Protein AF-A0ABD0R6B4-F1 (afdb_monomer)

Foldseek 3Di:
DDDDDDDDPPDPPPPPCPPPPPDPDVQVDDPDDDDWDADPVQFTWFQDPVRDIDTHNDPPDPRD

Secondary structure (DSSP, 8-state):
--PPP--------------------GGG--S------B-TTS-EEEE-TTS-EEEE--SS-TT-

Organism: Cirrhinus mrigala (NCBI:txid683832)

Sequence (64 aa):
ACSVQRALNSSSASTSTSGRHVRSYVHLQGDVRQRKLFSFQKFFLRIGKDGRVNGTKSKDDPYS

Mean predicted aligned error: 15.73 Å

Structure (mmCIF, N/CA/C/O backbone):
data_AF-A0ABD0R6B4-F1
#
_entry.id   AF-A0ABD0R6B4-F1
#
loop_
_atom_site.group_PDB
_atom_site.id
_atom_site.type_symbol
_atom_site.label_atom_id
_atom_site.label_alt_id
_atom_site.label_comp_id
_atom_site.label_asym_id
_atom_site.label_entity_id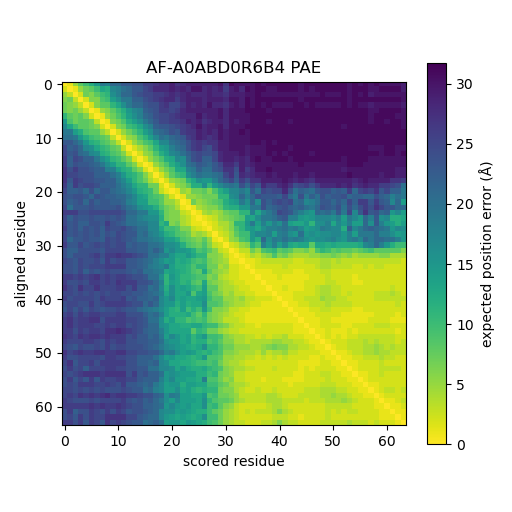
_atom_site.label_seq_id
_atom_site.pdbx_PDB_ins_code
_atom_site.Cartn_x
_atom_site.Cartn_y
_atom_site.Cartn_z
_atom_site.occupancy
_atom_site.B_iso_or_equiv
_atom_site.auth_seq_id
_atom_site.auth_comp_id
_atom_site.auth_asym_id
_atom_site.auth_atom_id
_atom_site.pdbx_PDB_model_num
ATOM 1 N N . ALA A 1 1 ? 18.006 10.141 -57.425 1.00 49.88 1 ALA A N 1
ATOM 2 C CA . ALA A 1 1 ? 19.040 11.149 -57.130 1.00 49.88 1 ALA A CA 1
ATOM 3 C C . ALA A 1 1 ? 18.357 12.422 -56.650 1.00 49.88 1 ALA A C 1
ATOM 5 O O . ALA A 1 1 ? 17.536 12.939 -57.389 1.00 49.88 1 ALA A O 1
ATOM 6 N N . CYS A 1 2 ? 18.641 12.862 -55.422 1.00 42.28 2 CYS A N 1
ATOM 7 C CA . CYS A 1 2 ? 18.605 14.265 -54.992 1.00 42.28 2 CYS A CA 1
ATOM 8 C C . CYS A 1 2 ? 19.197 14.323 -53.577 1.00 42.28 2 CYS A C 1
ATOM 10 O O . CYS A 1 2 ? 18.577 13.895 -52.608 1.00 42.28 2 CYS A O 1
ATOM 12 N N . SER A 1 3 ? 20.452 14.754 -53.503 1.00 46.91 3 SER A N 1
ATOM 13 C CA . SER A 1 3 ? 21.256 14.864 -52.288 1.00 46.91 3 SER A CA 1
ATOM 14 C C . SER A 1 3 ? 20.885 16.142 -51.539 1.00 46.91 3 SER A C 1
ATOM 16 O O . SER A 1 3 ? 20.955 17.219 -52.126 1.00 46.91 3 SER A O 1
ATOM 18 N N . VAL A 1 4 ? 20.536 16.051 -50.253 1.00 55.62 4 VAL A N 1
ATOM 19 C CA . VAL A 1 4 ? 20.344 17.236 -49.401 1.00 55.62 4 VAL A CA 1
ATOM 20 C C . VAL A 1 4 ? 21.581 17.421 -48.527 1.00 55.62 4 VAL A C 1
ATOM 22 O O . VAL A 1 4 ? 22.069 16.492 -47.885 1.00 55.62 4 VAL A O 1
ATOM 25 N N . GLN A 1 5 ? 22.141 18.622 -48.621 1.00 49.22 5 GLN A N 1
ATOM 26 C CA . GLN A 1 5 ? 23.517 18.965 -48.296 1.00 49.22 5 GLN A CA 1
ATOM 27 C C . GLN A 1 5 ? 23.786 19.061 -46.788 1.00 49.22 5 GLN A C 1
ATOM 29 O O . GLN A 1 5 ? 23.004 19.600 -46.008 1.00 49.22 5 GLN A O 1
ATOM 34 N N . ARG A 1 6 ? 24.965 18.563 -46.412 1.00 52.66 6 ARG A N 1
ATOM 35 C CA . ARG A 1 6 ? 25.586 18.642 -45.089 1.00 52.66 6 ARG A CA 1
ATOM 36 C C . ARG A 1 6 ? 25.942 20.096 -44.762 1.00 52.66 6 ARG A C 1
ATOM 38 O O . ARG A 1 6 ? 26.861 20.646 -45.362 1.00 52.66 6 ARG A O 1
ATOM 45 N N . ALA A 1 7 ? 25.262 20.695 -43.788 1.00 50.50 7 ALA A N 1
ATOM 46 C CA . ALA A 1 7 ? 25.684 21.967 -43.209 1.00 50.50 7 ALA A CA 1
ATOM 47 C C . ALA A 1 7 ? 26.880 21.734 -42.267 1.00 50.50 7 ALA A C 1
ATOM 49 O O . ALA A 1 7 ? 26.759 21.077 -41.233 1.00 50.50 7 ALA A O 1
ATOM 50 N N . LEU A 1 8 ? 28.051 22.252 -42.645 1.00 55.31 8 LEU A N 1
ATOM 51 C CA . LEU A 1 8 ? 29.217 22.381 -41.773 1.00 55.31 8 LEU A CA 1
ATOM 52 C C . LEU A 1 8 ? 29.027 23.638 -40.919 1.00 55.31 8 LEU A C 1
ATOM 54 O O . LEU A 1 8 ? 29.281 24.745 -41.382 1.00 55.31 8 LEU A O 1
ATOM 58 N N . ASN A 1 9 ? 28.566 23.474 -39.680 1.00 53.75 9 ASN A N 1
ATOM 59 C CA . ASN A 1 9 ? 28.619 24.546 -38.694 1.00 53.75 9 ASN A CA 1
ATOM 60 C C . ASN A 1 9 ? 29.934 24.430 -37.913 1.00 53.75 9 ASN A C 1
ATOM 62 O O . ASN A 1 9 ? 30.021 23.723 -36.910 1.00 53.75 9 ASN A O 1
ATOM 66 N N . SER A 1 10 ? 30.965 25.110 -38.411 1.00 54.50 10 SER A N 1
ATOM 67 C CA . SER A 1 10 ? 32.239 25.323 -37.724 1.00 54.50 10 SER A CA 1
ATOM 68 C C . SER A 1 10 ? 32.075 26.410 -36.662 1.00 54.50 10 SER A C 1
ATOM 70 O O . SER A 1 10 ? 32.602 27.509 -36.792 1.00 54.50 10 SER A O 1
ATOM 72 N N . SER A 1 11 ? 31.315 26.117 -35.611 1.00 49.91 11 SER A N 1
ATOM 73 C CA . SER A 1 11 ? 31.426 26.840 -34.347 1.00 49.91 11 SER A CA 1
ATOM 74 C C . SER A 1 11 ? 32.109 25.906 -33.364 1.00 49.91 11 SER A C 1
ATOM 76 O O . SER A 1 11 ? 31.575 24.866 -32.984 1.00 49.91 11 SER A O 1
ATOM 78 N N . SER A 1 12 ? 33.328 26.272 -32.985 1.00 57.09 12 SER A N 1
ATOM 79 C CA . SER A 1 12 ? 34.098 25.721 -31.876 1.00 57.09 12 SER A CA 1
ATOM 80 C C . SER A 1 12 ? 33.376 26.007 -30.556 1.00 57.09 12 SER A C 1
ATOM 82 O O . SER A 1 12 ? 33.825 26.778 -29.716 1.00 57.09 12 SER A O 1
ATOM 84 N N . ALA A 1 13 ? 32.217 25.385 -30.375 1.00 54.66 13 ALA A N 1
ATOM 85 C CA . ALA A 1 13 ? 31.576 25.262 -29.090 1.00 54.66 13 ALA A CA 1
ATOM 86 C C . ALA A 1 13 ? 32.147 23.995 -28.461 1.00 54.66 13 ALA A C 1
ATOM 88 O O . ALA A 1 13 ? 31.772 22.876 -28.808 1.00 54.66 13 ALA A O 1
ATOM 89 N N . SER A 1 14 ? 33.078 24.172 -27.531 1.00 54.44 14 SER A N 1
ATOM 90 C CA . SER A 1 14 ? 33.389 23.180 -26.510 1.00 54.44 14 SER A CA 1
ATOM 91 C C . SER A 1 14 ? 32.153 22.983 -25.627 1.00 54.44 14 SER A C 1
ATOM 93 O O . SER A 1 14 ? 32.137 23.309 -24.444 1.00 54.44 14 SER A O 1
ATOM 95 N N . THR A 1 15 ? 31.074 22.443 -26.195 1.00 53.25 15 THR A N 1
ATOM 96 C CA . THR A 1 15 ? 30.014 21.847 -25.404 1.00 53.25 15 THR A CA 1
ATOM 97 C C . THR A 1 15 ? 30.610 20.563 -24.873 1.00 53.25 15 THR A C 1
ATOM 99 O O . THR A 1 15 ? 30.531 19.508 -25.502 1.00 53.25 15 THR A O 1
ATOM 102 N N . SER A 1 16 ? 31.240 20.659 -23.706 1.00 56.69 16 SER A N 1
ATOM 103 C CA . SER A 1 16 ? 31.241 19.564 -22.760 1.00 56.69 16 SER A CA 1
ATOM 104 C C . SER A 1 16 ? 29.774 19.202 -22.548 1.00 56.69 16 SER A C 1
ATOM 106 O O . SER A 1 16 ? 29.091 19.682 -21.645 1.00 56.69 16 SER A O 1
ATOM 108 N N . THR A 1 17 ? 29.245 18.351 -23.427 1.00 57.38 17 THR A N 1
ATOM 109 C CA . THR A 1 17 ? 28.091 17.539 -23.112 1.00 57.38 17 THR A CA 1
ATOM 110 C C . THR A 1 17 ? 28.599 16.632 -22.008 1.00 57.38 17 THR A C 1
ATOM 112 O O . THR A 1 17 ? 29.009 15.499 -22.253 1.00 57.38 17 THR A O 1
ATOM 115 N N . SER A 1 18 ? 28.644 17.170 -20.782 1.00 59.16 18 SER A N 1
ATOM 116 C CA . SER A 1 18 ? 28.429 16.403 -19.571 1.00 59.16 18 SER A CA 1
ATOM 117 C C . SER A 1 18 ? 27.139 15.671 -19.857 1.00 59.16 18 SER A C 1
ATOM 119 O O . SER A 1 18 ? 26.047 16.218 -19.679 1.00 59.16 18 SER A O 1
ATOM 121 N N . GLY A 1 19 ? 27.283 14.492 -20.468 1.00 59.66 19 GLY A N 1
ATOM 122 C CA . GLY A 1 19 ? 26.188 13.602 -20.757 1.00 59.66 19 GLY A CA 1
ATOM 123 C C . GLY A 1 19 ? 25.452 13.518 -19.447 1.00 59.66 19 GLY A C 1
ATOM 124 O O . GLY A 1 19 ? 26.064 13.212 -18.420 1.00 59.66 19 GLY A O 1
ATOM 125 N N . ARG A 1 20 ? 24.183 13.934 -19.441 1.00 69.62 20 ARG A N 1
ATOM 126 C CA . ARG A 1 20 ? 23.364 13.771 -18.250 1.00 69.62 20 ARG A CA 1
ATOM 127 C C . ARG A 1 20 ? 23.416 12.284 -17.970 1.00 69.62 20 ARG A C 1
ATOM 129 O O . ARG A 1 20 ? 22.857 11.505 -18.736 1.00 69.62 20 ARG A O 1
ATOM 136 N N . HIS A 1 21 ? 24.196 11.916 -16.961 1.00 74.69 21 HIS A N 1
ATOM 137 C CA . HIS A 1 21 ? 24.434 10.530 -16.629 1.00 74.69 21 HIS A CA 1
ATOM 138 C C . HIS A 1 21 ? 23.060 9.896 -16.450 1.00 74.69 21 HIS A C 1
ATOM 140 O O . HIS A 1 21 ? 22.275 10.375 -15.623 1.00 74.69 21 HIS A O 1
ATOM 146 N N . VAL A 1 22 ? 22.731 8.908 -17.288 1.00 67.75 22 VAL A N 1
ATOM 147 C CA . VAL A 1 22 ? 21.465 8.181 -17.190 1.00 67.75 22 VAL A CA 1
ATOM 148 C C . VAL A 1 22 ? 21.429 7.595 -15.787 1.00 67.75 22 VAL A C 1
ATOM 150 O O . VAL A 1 22 ? 22.226 6.731 -15.433 1.00 67.75 22 VAL A O 1
ATOM 153 N N . ARG A 1 23 ? 20.553 8.138 -14.942 1.00 76.75 23 ARG A N 1
ATOM 154 C CA . ARG A 1 23 ? 20.443 7.710 -13.552 1.00 76.75 23 ARG A CA 1
ATOM 155 C C . ARG A 1 23 ? 19.671 6.398 -13.536 1.00 76.75 23 ARG A C 1
ATOM 157 O O . ARG A 1 23 ? 18.472 6.378 -13.804 1.00 76.75 23 ARG A O 1
ATOM 164 N N . SER A 1 24 ? 20.356 5.302 -13.232 1.00 73.25 24 SER A N 1
ATOM 165 C CA . SER A 1 24 ? 19.735 4.002 -12.985 1.00 73.25 24 SER A CA 1
ATOM 166 C C . SER A 1 24 ? 18.952 4.052 -11.669 1.00 73.25 24 SER A C 1
ATOM 168 O O . SER A 1 24 ? 19.480 3.776 -10.591 1.00 73.25 24 SER A O 1
ATOM 170 N N . TYR A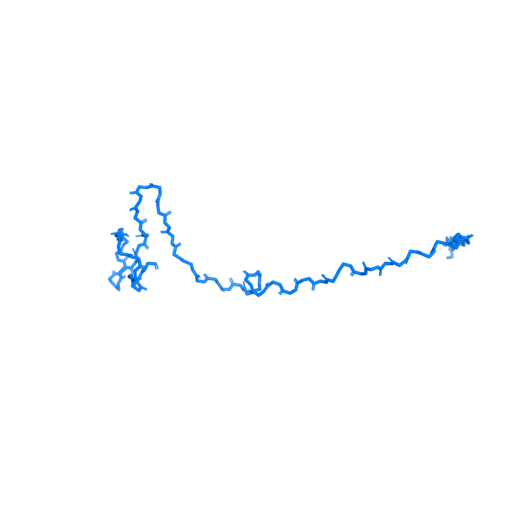 1 25 ? 17.687 4.461 -11.737 1.00 76.06 25 TYR A N 1
ATOM 171 C CA . TYR A 1 25 ? 16.787 4.433 -10.590 1.00 76.06 25 TYR A CA 1
ATOM 172 C C . TYR A 1 25 ? 16.194 3.033 -10.443 1.00 76.06 25 TYR A C 1
ATOM 174 O O . TYR A 1 25 ? 15.218 2.690 -11.105 1.00 76.06 25 TYR A O 1
ATOM 182 N N . VAL A 1 26 ? 16.757 2.242 -9.531 1.00 68.50 26 VAL A N 1
ATOM 183 C CA . 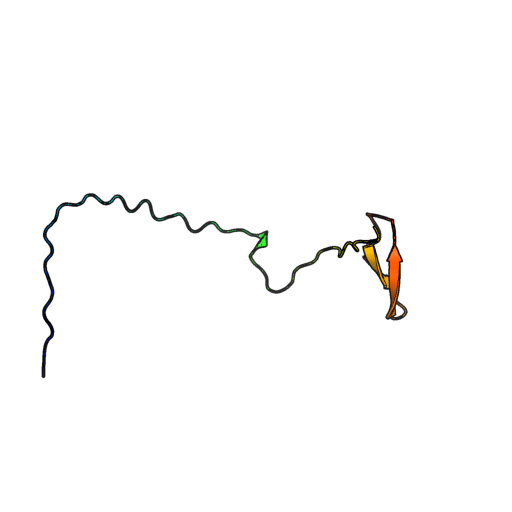VAL A 1 26 ? 16.317 0.860 -9.260 1.00 68.50 26 VAL A CA 1
ATOM 184 C C . VAL A 1 26 ? 14.814 0.778 -8.953 1.00 68.50 26 VAL A C 1
ATOM 186 O O . VAL A 1 26 ? 14.145 -0.151 -9.374 1.00 68.50 26 VAL A O 1
ATOM 189 N N . HIS A 1 27 ? 14.239 1.789 -8.295 1.00 62.75 27 HIS A N 1
ATOM 190 C CA . HIS A 1 27 ? 12.807 1.832 -7.961 1.00 62.75 27 HIS A CA 1
ATOM 191 C C . HIS A 1 27 ? 11.885 2.236 -9.129 1.00 62.75 27 HIS A C 1
ATOM 193 O O . HIS A 1 27 ? 10.661 2.216 -8.974 1.00 62.75 27 HIS A O 1
ATOM 199 N N . LEU A 1 28 ? 12.459 2.662 -10.258 1.00 68.94 28 LEU A N 1
ATOM 200 C CA . LEU A 1 28 ? 11.754 2.882 -11.524 1.00 68.94 28 LEU A CA 1
ATOM 201 C C . LEU A 1 28 ? 11.922 1.693 -12.479 1.00 68.94 28 LEU A C 1
ATOM 203 O O . LEU A 1 28 ? 11.201 1.612 -13.470 1.00 68.94 28 LEU A O 1
ATOM 207 N N . GLN A 1 29 ? 12.845 0.780 -12.175 1.00 70.50 29 GLN A N 1
ATOM 208 C CA . GLN A 1 29 ? 13.061 -0.464 -12.900 1.00 70.50 29 GLN A CA 1
ATOM 209 C C . GLN A 1 29 ? 12.153 -1.573 -12.360 1.00 70.50 29 GLN A C 1
ATOM 211 O O . GLN A 1 29 ? 11.915 -1.671 -11.159 1.00 70.50 29 GLN A O 1
ATOM 216 N N . GLY A 1 30 ? 11.654 -2.408 -13.272 1.00 69.06 30 GLY A N 1
ATOM 217 C CA . GLY A 1 30 ? 10.762 -3.523 -12.965 1.00 69.06 30 GLY A CA 1
ATOM 218 C C . GLY A 1 30 ? 9.298 -3.238 -13.309 1.00 69.06 30 GLY A C 1
ATOM 219 O O . GLY A 1 30 ? 8.733 -2.211 -12.918 1.00 69.06 30 GLY A O 1
ATOM 220 N N . ASP A 1 31 ? 8.704 -4.186 -14.036 1.00 68.12 31 ASP A N 1
ATOM 221 C CA . ASP A 1 31 ? 7.269 -4.243 -14.353 1.00 68.12 31 ASP A CA 1
ATOM 222 C C . ASP A 1 31 ? 6.444 -4.543 -13.091 1.00 68.12 31 ASP A C 1
ATOM 224 O O . ASP A 1 31 ? 5.384 -3.968 -12.848 1.00 68.12 31 ASP A O 1
ATOM 228 N N . VAL A 1 32 ? 6.985 -5.407 -12.228 1.00 74.25 32 VAL A N 1
ATOM 229 C CA . VAL A 1 32 ? 6.358 -5.831 -10.976 1.00 74.25 32 VAL A CA 1
ATOM 230 C C . VAL A 1 32 ? 6.819 -4.932 -9.835 1.00 74.25 32 VAL A C 1
ATOM 232 O O . VAL A 1 32 ? 8.013 -4.811 -9.559 1.00 74.25 32 VAL A O 1
ATOM 235 N N . ARG A 1 33 ? 5.862 -4.315 -9.136 1.00 82.50 33 ARG A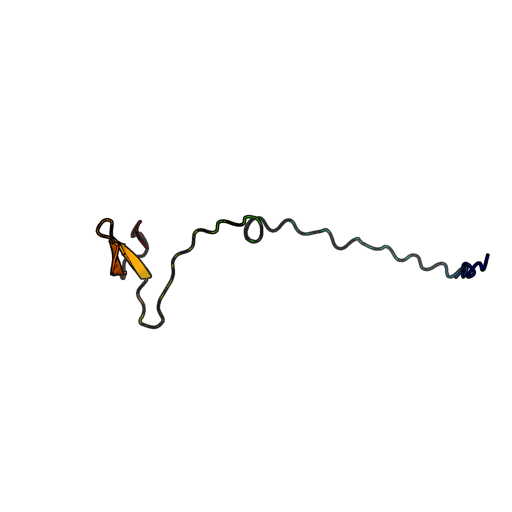 N 1
AT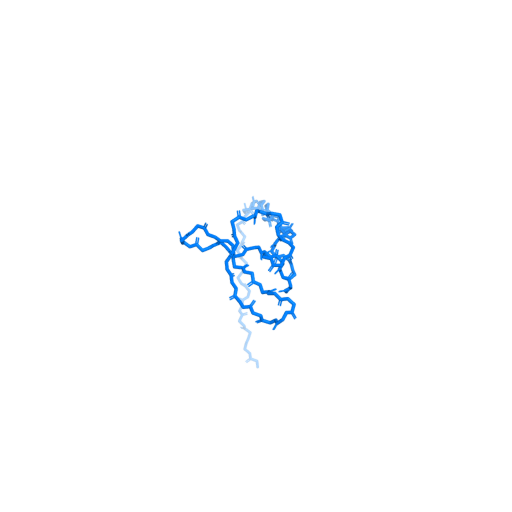OM 236 C CA . ARG A 1 33 ? 6.122 -3.406 -8.013 1.00 82.50 33 ARG A CA 1
ATOM 237 C C . ARG A 1 33 ? 5.277 -3.804 -6.815 1.00 82.50 33 ARG A C 1
ATOM 239 O O . ARG A 1 33 ? 4.055 -3.804 -6.894 1.00 82.50 33 ARG A O 1
ATOM 246 N N . GLN A 1 34 ? 5.931 -4.093 -5.695 1.00 85.75 34 GLN A N 1
ATOM 247 C CA . GLN A 1 34 ? 5.252 -4.361 -4.429 1.00 85.75 34 GLN A CA 1
ATOM 248 C C . GLN A 1 34 ? 5.194 -3.080 -3.599 1.00 85.75 34 GLN A C 1
ATOM 250 O O . GLN A 1 34 ? 6.222 -2.457 -3.322 1.00 85.75 34 GLN A O 1
ATOM 255 N N . ARG A 1 35 ? 3.980 -2.649 -3.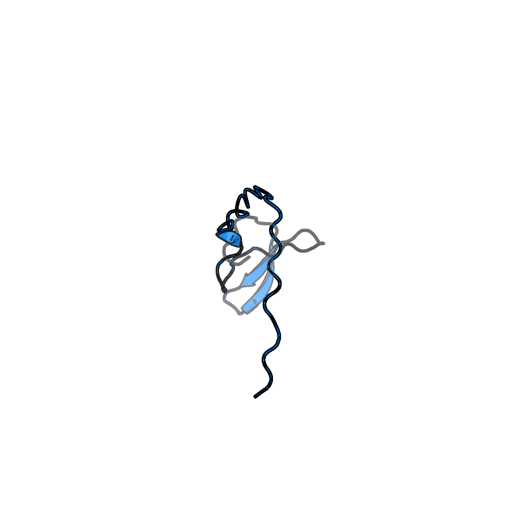253 1.00 90.62 35 ARG A N 1
ATOM 256 C CA . ARG A 1 35 ? 3.694 -1.454 -2.449 1.00 90.62 35 ARG A CA 1
ATOM 257 C C . ARG A 1 35 ? 2.442 -1.705 -1.615 1.00 90.62 35 ARG A C 1
ATOM 259 O O . ARG A 1 35 ? 1.539 -2.388 -2.082 1.00 90.62 35 ARG A O 1
ATOM 266 N N . LYS A 1 36 ? 2.374 -1.077 -0.440 1.00 93.69 36 LYS A N 1
ATOM 267 C CA . LYS A 1 36 ? 1.152 -1.028 0.370 1.00 93.69 36 LYS A CA 1
ATOM 268 C C . LYS A 1 36 ? 0.251 0.105 -0.099 1.00 93.69 36 LYS A C 1
ATOM 270 O O . LYS A 1 36 ? 0.735 1.216 -0.331 1.00 93.69 36 LYS A O 1
ATOM 275 N N . LEU A 1 37 ? -1.049 -0.149 -0.202 1.00 96.12 37 LEU A N 1
ATOM 276 C CA . LEU A 1 37 ? -2.034 0.866 -0.581 1.00 96.12 37 LEU A CA 1
ATOM 277 C C . LEU A 1 37 ? -2.691 1.449 0.669 1.00 96.12 37 LEU A C 1
ATOM 279 O O . LEU A 1 37 ? -3.455 0.775 1.356 1.00 96.12 37 LEU A O 1
ATOM 283 N N . PHE A 1 38 ? -2.392 2.713 0.967 1.00 96.75 38 PHE A N 1
ATOM 284 C CA . PHE A 1 38 ? -2.964 3.416 2.113 1.00 96.75 38 PHE A CA 1
ATOM 285 C C . PHE A 1 38 ? -4.170 4.262 1.695 1.00 96.75 38 PHE A C 1
ATOM 287 O O . PHE A 1 38 ? -4.065 5.158 0.860 1.00 96.75 38 PHE A O 1
ATOM 294 N N . SER A 1 39 ? -5.320 3.979 2.297 1.00 96.12 39 SER A N 1
ATOM 295 C CA . SER A 1 39 ? -6.578 4.684 2.078 1.00 96.12 39 SER A CA 1
ATOM 296 C C . SER A 1 39 ? -6.582 6.064 2.736 1.00 96.12 39 SER A C 1
ATOM 298 O O . SER A 1 39 ? -5.996 6.279 3.801 1.00 96.12 39 SER A O 1
ATOM 300 N N . PHE A 1 40 ? -7.343 6.996 2.156 1.00 97.56 40 PHE A N 1
ATOM 301 C CA . PHE A 1 40 ? -7.607 8.305 2.757 1.00 97.56 40 PHE A CA 1
ATOM 302 C C . PHE A 1 40 ? -8.241 8.189 4.153 1.00 97.56 40 PHE A C 1
ATOM 304 O O . PHE A 1 40 ? -7.890 8.950 5.056 1.00 97.56 40 PHE A O 1
ATOM 311 N N . GLN A 1 41 ? -9.083 7.169 4.359 1.00 96.56 41 GLN A N 1
ATOM 312 C CA . GLN A 1 41 ? -9.722 6.837 5.641 1.00 96.56 41 GLN A CA 1
ATOM 313 C C . GLN A 1 41 ? -8.748 6.231 6.676 1.00 96.56 41 GLN A C 1
ATOM 315 O O . GLN A 1 41 ? -9.168 5.745 7.723 1.00 96.56 41 GLN A O 1
ATOM 320 N N . LYS A 1 42 ? -7.439 6.285 6.401 1.00 96.50 42 LYS A N 1
ATOM 321 C CA . LYS A 1 42 ? -6.345 5.918 7.307 1.00 96.50 42 LYS A CA 1
ATOM 322 C C . LYS A 1 42 ? -6.298 4.427 7.664 1.00 96.50 42 LYS A C 1
ATOM 324 O O . LYS A 1 42 ? -6.161 4.057 8.829 1.00 96.50 42 LYS A O 1
ATOM 329 N N . PHE A 1 43 ? -6.368 3.577 6.641 1.00 96.81 43 PHE A N 1
ATOM 330 C CA . PHE A 1 43 ? -6.137 2.131 6.731 1.00 96.81 43 PHE A CA 1
ATOM 331 C C . PHE A 1 43 ? -5.345 1.634 5.514 1.00 96.81 43 PHE A C 1
ATOM 333 O O . PHE A 1 43 ? -5.407 2.247 4.452 1.00 96.81 43 PHE A O 1
ATOM 340 N N . PHE A 1 44 ? -4.627 0.523 5.643 1.00 97.56 44 PHE A N 1
ATOM 341 C CA . PHE A 1 44 ? -4.037 -0.196 4.516 1.00 97.56 44 PHE A CA 1
ATOM 342 C C . PHE A 1 44 ? -5.041 -1.188 3.937 1.00 97.56 44 PHE A C 1
ATOM 344 O O . PHE A 1 44 ? -5.706 -1.910 4.685 1.00 97.56 44 PHE A O 1
ATOM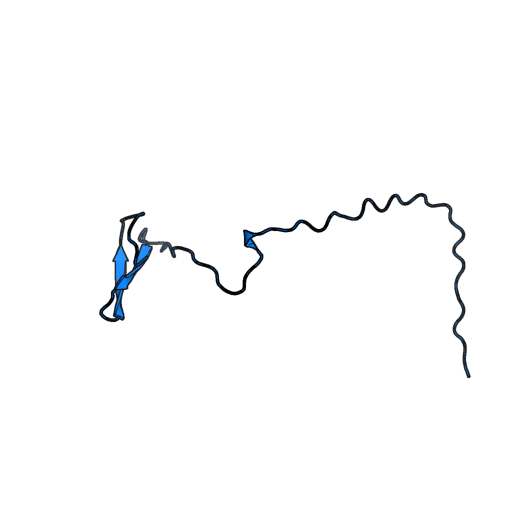 351 N N . LEU A 1 45 ? -5.177 -1.196 2.614 1.00 97.50 45 LEU A N 1
ATOM 352 C CA . LEU A 1 45 ? -5.998 -2.172 1.906 1.00 97.50 45 LEU A CA 1
ATOM 353 C C . LEU A 1 45 ? -5.384 -3.564 2.073 1.00 97.50 45 LEU A C 1
ATOM 355 O O . LEU A 1 45 ? -4.181 -3.704 1.913 1.00 97.50 45 LEU A O 1
ATOM 359 N N . ARG A 1 46 ? -6.202 -4.572 2.376 1.00 96.44 46 ARG A N 1
ATOM 360 C CA . ARG A 1 46 ? -5.782 -5.958 2.588 1.00 96.44 46 ARG A CA 1
ATOM 361 C C . ARG A 1 46 ? -6.635 -6.917 1.769 1.00 96.44 46 ARG A C 1
ATOM 363 O O . ARG A 1 46 ? -7.855 -6.757 1.738 1.00 96.44 46 ARG A O 1
ATOM 370 N N . ILE A 1 47 ? -6.018 -7.943 1.187 1.00 96.50 47 ILE A N 1
ATOM 371 C CA . ILE A 1 47 ? -6.725 -9.068 0.557 1.00 96.50 47 ILE A CA 1
ATOM 372 C C . ILE A 1 47 ? -6.405 -10.336 1.352 1.00 96.50 47 ILE A C 1
ATOM 374 O O . ILE A 1 47 ? -5.270 -10.807 1.365 1.00 96.50 47 ILE A O 1
ATOM 378 N N . GLY A 1 48 ? -7.397 -10.859 2.071 1.00 93.81 48 GLY A N 1
ATOM 379 C CA . GLY A 1 48 ? -7.266 -12.095 2.838 1.00 93.81 48 GLY A CA 1
ATOM 380 C C . GLY A 1 48 ? -7.083 -13.325 1.944 1.00 93.81 48 GLY A C 1
ATOM 381 O O . GLY A 1 48 ? -7.399 -13.305 0.756 1.00 93.81 48 GLY A O 1
ATOM 382 N N . LYS A 1 49 ? -6.592 -14.429 2.524 1.00 94.44 49 LYS A N 1
ATOM 383 C CA . LYS A 1 49 ? -6.435 -15.716 1.809 1.00 94.44 49 LYS A CA 1
ATOM 384 C C . LYS A 1 49 ? -7.758 -16.284 1.289 1.00 94.44 49 LYS A C 1
ATOM 386 O O . LYS A 1 49 ? -7.763 -17.056 0.342 1.00 94.44 49 LYS A O 1
ATOM 391 N N . ASP A 1 50 ? -8.856 -15.906 1.929 1.00 95.31 50 ASP A N 1
ATOM 392 C CA . ASP A 1 50 ? -10.235 -16.190 1.541 1.00 95.31 50 ASP A CA 1
ATOM 393 C C . ASP A 1 50 ? -10.708 -15.346 0.342 1.00 95.31 50 ASP A C 1
ATOM 395 O O . ASP A 1 50 ? -11.844 -15.486 -0.099 1.00 95.31 50 ASP A O 1
ATOM 399 N N . GLY A 1 51 ? -9.861 -14.453 -0.184 1.00 95.06 51 GLY A N 1
ATOM 400 C CA . GLY A 1 51 ? -10.201 -13.510 -1.250 1.00 95.06 51 GLY A CA 1
ATOM 401 C C . GLY A 1 51 ? -10.985 -12.293 -0.758 1.00 95.06 51 GLY A C 1
ATOM 402 O O . GLY A 1 51 ? -11.358 -11.432 -1.556 1.00 95.06 51 GLY A O 1
ATOM 403 N N . ARG A 1 52 ? -11.234 -12.180 0.553 1.00 96.56 52 ARG A N 1
ATOM 404 C CA . ARG A 1 52 ? -11.989 -11.066 1.123 1.00 96.56 52 ARG A CA 1
ATOM 405 C C . ARG A 1 52 ? -11.131 -9.808 1.173 1.00 96.56 52 ARG A C 1
ATOM 407 O O . ARG A 1 52 ? -10.018 -9.816 1.693 1.00 96.56 52 ARG A O 1
ATOM 414 N N . VAL A 1 53 ? -11.690 -8.705 0.684 1.00 96.69 53 VAL A N 1
ATOM 415 C CA . VAL A 1 53 ? -11.054 -7.385 0.732 1.00 96.69 53 VAL A CA 1
ATOM 416 C C . VAL A 1 53 ? -11.486 -6.655 2.003 1.00 96.69 53 VAL A C 1
ATOM 418 O O . VAL A 1 53 ? -12.679 -6.539 2.290 1.00 96.69 53 VAL A O 1
ATOM 421 N N . ASN A 1 54 ? -10.527 -6.163 2.782 1.00 95.19 54 ASN A N 1
ATOM 422 C CA . ASN A 1 54 ? -10.777 -5.422 4.018 1.00 95.19 54 ASN A CA 1
ATOM 423 C C . ASN A 1 54 ? -9.695 -4.356 4.272 1.00 95.19 54 ASN A C 1
ATOM 425 O O . ASN A 1 54 ? -8.753 -4.212 3.499 1.00 95.19 54 ASN A O 1
ATOM 429 N N . GLY A 1 55 ? -9.841 -3.582 5.351 1.00 96.06 55 GLY A N 1
ATOM 430 C CA . GLY A 1 55 ? -8.841 -2.605 5.793 1.00 96.06 55 GLY A CA 1
ATOM 431 C C . GLY A 1 55 ? -8.139 -3.037 7.081 1.00 96.06 55 GLY A C 1
ATOM 432 O O . GLY A 1 55 ? -8.762 -3.650 7.949 1.00 96.06 55 GLY A O 1
ATOM 433 N N . THR A 1 56 ? -6.859 -2.695 7.223 1.00 96.44 56 THR A N 1
ATOM 434 C CA . THR A 1 56 ? -6.068 -2.891 8.449 1.00 96.44 56 THR A CA 1
ATOM 435 C C . THR A 1 56 ? -5.383 -1.593 8.874 1.00 96.44 56 THR A C 1
ATOM 437 O O . THR A 1 56 ? -4.990 -0.782 8.040 1.00 96.44 56 THR A O 1
ATOM 440 N N . LYS A 1 57 ? -5.224 -1.366 10.180 1.00 96.25 57 LYS A N 1
ATOM 441 C CA . LYS A 1 57 ? -4.394 -0.262 10.705 1.00 96.25 57 LYS A CA 1
ATOM 442 C C . LYS A 1 57 ? -2.959 -0.703 11.007 1.00 96.25 57 LYS A C 1
ATOM 444 O O . LYS A 1 57 ? -2.118 0.143 11.304 1.00 96.25 57 LYS A O 1
ATOM 449 N N . SER A 1 58 ? -2.683 -2.008 10.939 1.00 95.06 58 SER A N 1
ATOM 450 C CA . SER A 1 58 ? -1.344 -2.547 11.160 1.00 95.06 58 SER A CA 1
ATOM 451 C C . SER A 1 58 ? -0.436 -2.204 9.984 1.00 95.06 58 SER A C 1
ATOM 453 O O . SER A 1 58 ? -0.794 -2.434 8.830 1.00 95.06 58 SER A O 1
ATOM 455 N N . LYS A 1 59 ? 0.746 -1.661 10.281 1.00 91.81 59 LYS A N 1
ATOM 456 C CA . LYS A 1 59 ? 1.766 -1.349 9.271 1.00 91.81 59 LYS A CA 1
ATOM 457 C C . LYS A 1 59 ? 2.504 -2.591 8.789 1.00 91.81 59 LYS A C 1
ATOM 459 O O . LYS A 1 59 ? 3.009 -2.579 7.671 1.00 91.81 59 LYS A O 1
ATOM 464 N N . ASP A 1 60 ? 2.515 -3.652 9.588 1.00 93.44 60 ASP A N 1
ATOM 465 C CA . ASP A 1 60 ? 3.314 -4.859 9.361 1.00 93.44 60 ASP A CA 1
ATOM 466 C C . ASP A 1 60 ? 2.461 -6.047 8.892 1.00 93.44 60 ASP A C 1
ATOM 468 O O . ASP A 1 60 ? 2.937 -7.176 8.834 1.00 93.44 60 ASP A O 1
ATOM 472 N N . ASP A 1 61 ? 1.193 -5.807 8.535 1.00 92.06 61 ASP A N 1
ATOM 473 C CA . ASP A 1 61 ? 0.326 -6.842 7.967 1.00 92.06 61 ASP A CA 1
ATOM 474 C C . ASP A 1 61 ? 0.923 -7.357 6.640 1.00 92.06 61 ASP A C 1
ATOM 476 O O . ASP A 1 61 ? 1.225 -6.549 5.754 1.00 92.06 61 ASP A O 1
ATOM 480 N N . PRO A 1 62 ? 1.144 -8.675 6.485 1.00 93.12 62 PRO A N 1
ATOM 481 C CA . PRO A 1 62 ? 1.712 -9.237 5.262 1.00 93.12 62 PRO A CA 1
ATOM 482 C C . PRO A 1 62 ? 0.724 -9.269 4.089 1.00 93.12 62 PRO A C 1
ATOM 484 O O . PRO A 1 62 ? 1.148 -9.465 2.954 1.00 93.12 62 PRO A O 1
ATOM 487 N N . TYR A 1 63 ? -0.577 -9.089 4.336 1.00 92.81 63 TYR A N 1
ATOM 488 C CA . TYR A 1 63 ? -1.611 -9.129 3.292 1.00 92.81 63 TYR A CA 1
ATOM 489 C C . TYR A 1 63 ? -2.008 -7.741 2.768 1.00 92.81 63 TYR A C 1
ATOM 491 O O . TYR A 1 63 ? -3.006 -7.630 2.049 1.00 92.81 63 TYR A O 1
ATOM 499 N N . SER A 1 64 ? -1.280 -6.691 3.172 1.00 88.06 64 SER A N 1
ATOM 500 C CA . SER A 1 64 ? -1.573 -5.278 2.884 1.00 88.06 64 SER A CA 1
ATOM 501 C C . SER A 1 64 ? -0.524 -4.586 2.024 1.00 88.06 64 SE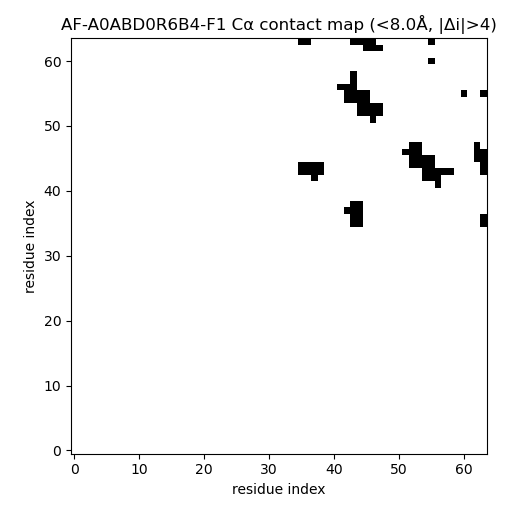R A C 1
ATOM 503 O O . SER A 1 64 ? 0.664 -4.857 2.320 1.00 88.06 64 SER A O 1
#

Radius of gyration: 26.7 Å; Cα contacts (8 Å, |Δi|>4): 42; chains: 1; bounding box: 46×43×68 Å

Solvent-accessible surface area (backbone atoms only — not comparable to full-atom values): 4602 Å² total; per-residue (Å²): 142,85,88,82,82,85,81,82,78,90,66,93,68,84,70,76,71,72,64,7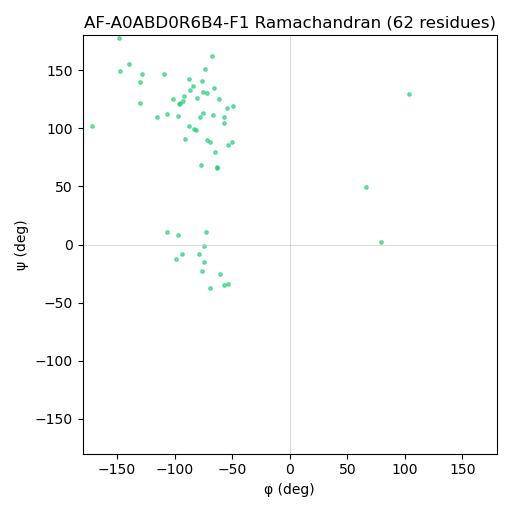7,71,82,75,85,53,69,93,76,53,69,95,77,80,92,78,67,52,73,44,94,90,68,28,30,45,28,52,46,99,85,69,48,76,48,75,37,82,62,88,81,49,89,54,57

InterPro domains:
  IPR008996 Cytokine IL1/FGF [SSF50353] (20-64)

Nearest PDB structures (foldseek):
  3ol0-assembly1_A  TM=9.234E-01  e=2.857E-02  synthetic construct
  3kbg-assembly1_A  TM=5.800E-01  e=3.736E+00  Thermoplasma acidophilum
  7am2-assembly1_Aa  TM=2.654E-01  e=9.636E+00  Leishmania tarentolae

pLDDT: mean 77.38, std 18.41, range [42.28, 97.56]